Protein AF-Q6NXX8-F1 (afdb_monomer)

InterPro domains:
  IPR039102 Protein FAM13 [PTHR15904] (13-119)
  IPR059029 FAM13A-like domain [PF26116] (46-113)

Organism: Mus musculus (NCBI:txid10090)

Sequence (119 aa):
PVSRLPVGDHLIYSETEPVRTLLPDEKKEGKQPALPMSNLHEATMPVLFDHLRETRADKKRLRKALREFEEQFFKQTGRSPQKEDRMPMADEYCEYKHIKAKLRLLGVLISKQDVAKTI

Mean predicted aligned error: 13.94 Å

Foldseek 3Di:
DDDDDDDDDDDPPPDPDDDPPPDPPPPPPPPPPLPDLVCLLVDDLVVLVVNLVVLVVLLVVLVVVVVVLQVVCCVVPVDGDDPVSCVVVVVSVVVNVVSVVSNVSSVVSNVVVVVVVVD

Radius of gyration: 28.87 Å; Cα contacts (8 Å, |Δi|>4): 44; chains: 1; bounding box: 95×55×54 Å

pLDDT: mean 79.62, std 22.55, range [35.62, 98.62]

Nearest PDB structures (foldseek):
  8i4w-assembly1_B  TM=4.527E-01  e=1.094E+00  Saccharomyces cerevisiae S288C
  6ql5-assembly1_M  TM=5.347E-01  e=3.172E+00  Saccharomyces cerevisiae

Solvent-accessible surface area (backbone atoms only — not comparable to full-atom values): 7658 Å² total; per-residue (Å²): 137,90,87,87,88,84,90,82,88,78,89,80,83,84,74,88,76,76,86,76,79,75,70,78,78,79,75,73,72,79,73,68,83,75,79,54,78,87,56,55,84,77,51,53,72,69,57,47,52,51,50,49,54,50,50,51,51,50,48,52,50,40,53,48,54,55,49,52,49,47,50,54,46,26,75,74,67,78,43,79,76,50,80,78,68,38,58,92,46,44,64,54,56,51,47,47,54,50,42,55,51,51,53,52,51,46,52,51,54,52,56,53,55,56,54,68,72,77,110

Structure (mmCIF, N/CA/C/O backbone):
data_AF-Q6NXX8-F1
#
_entry.id   AF-Q6NXX8-F1
#
loop_
_atom_site.group_PDB
_atom_site.id
_atom_site.type_symbol
_atom_site.label_atom_id
_atom_site.label_alt_id
_atom_site.label_comp_id
_atom_site.label_asym_id
_atom_site.label_entity_id
_atom_site.label_seq_id
_atom_site.pdbx_PDB_ins_code
_atom_site.Cartn_x
_atom_site.Cartn_y
_atom_site.Cartn_z
_atom_site.occupancy
_atom_site.B_iso_or_equiv
_atom_site.auth_seq_id
_atom_site.auth_comp_id
_atom_site.auth_asym_id
_atom_site.auth_atom_id
_atom_site.pdbx_PDB_model_num
ATOM 1 N N . PRO A 1 1 ? -67.671 37.998 32.533 1.00 41.38 1 PRO A N 1
ATOM 2 C CA . PRO A 1 1 ? -67.513 39.401 32.075 1.00 41.38 1 PRO A CA 1
ATOM 3 C C . PRO A 1 1 ? -66.030 39.810 32.040 1.00 41.38 1 PRO A C 1
ATOM 5 O O . PRO A 1 1 ? -65.400 39.951 33.075 1.00 41.38 1 PRO A O 1
ATOM 8 N N . VAL A 1 2 ? -65.509 39.846 30.811 1.00 39.66 2 VAL A N 1
ATOM 9 C CA . VAL A 1 2 ? -64.369 40.578 30.215 1.00 39.66 2 VAL A CA 1
ATOM 10 C C . VAL A 1 2 ? -63.471 41.451 31.112 1.00 39.66 2 VAL A C 1
ATOM 12 O O . VAL A 1 2 ? -63.989 42.312 31.815 1.00 39.66 2 VAL A O 1
ATOM 15 N N . SER A 1 3 ? -62.140 41.305 30.945 1.00 44.38 3 SER A N 1
ATOM 16 C CA . SER A 1 3 ? -61.082 42.353 30.770 1.00 44.38 3 SER A CA 1
ATOM 17 C C . SER A 1 3 ? -59.694 41.658 30.747 1.00 44.38 3 SER A C 1
ATOM 19 O O . SER A 1 3 ? -59.313 41.088 31.757 1.00 44.38 3 SER A O 1
ATOM 21 N N . ARG A 1 4 ? -59.028 41.339 29.620 1.00 42.62 4 ARG A N 1
ATOM 22 C CA . ARG A 1 4 ? -58.179 42.099 28.654 1.00 42.62 4 ARG A CA 1
ATOM 23 C C . ARG A 1 4 ? -56.913 42.839 29.189 1.00 42.62 4 ARG A C 1
ATOM 25 O O . ARG A 1 4 ? -57.035 43.983 29.596 1.00 42.62 4 ARG A O 1
ATOM 32 N N . LEU A 1 5 ? -55.747 42.188 28.940 1.00 43.94 5 LEU A N 1
ATOM 33 C CA . LEU A 1 5 ? -54.398 42.644 28.457 1.00 43.94 5 LEU A CA 1
ATOM 34 C C . LEU A 1 5 ? -53.467 43.481 29.381 1.00 43.94 5 LEU A C 1
ATOM 36 O O . LEU A 1 5 ? -54.001 44.202 30.217 1.00 43.94 5 LEU A O 1
ATOM 40 N N . PRO A 1 6 ? -52.103 43.380 29.288 1.00 50.22 6 PRO A N 1
ATOM 41 C CA . PRO A 1 6 ? -51.234 43.424 28.075 1.00 50.22 6 PRO A CA 1
ATOM 42 C C . PRO A 1 6 ? -50.196 42.275 27.933 1.00 50.22 6 PRO A C 1
ATOM 44 O O . PRO A 1 6 ? -49.788 41.669 28.913 1.00 50.22 6 PRO A O 1
ATOM 47 N N . VAL A 1 7 ? -49.930 41.764 26.719 1.00 50.50 7 VAL A N 1
ATOM 48 C CA . VAL A 1 7 ? -48.797 42.092 25.807 1.00 50.50 7 VAL A CA 1
ATOM 49 C C . VAL A 1 7 ? -47.425 42.081 26.498 1.00 50.50 7 VAL A C 1
ATOM 51 O O . VAL A 1 7 ? -47.113 42.982 27.268 1.00 50.50 7 VAL A O 1
ATOM 54 N N . GLY A 1 8 ? -46.615 41.067 26.172 1.00 41.62 8 GLY A N 1
ATOM 55 C CA . GLY A 1 8 ? -45.228 40.908 26.615 1.00 41.62 8 GLY A CA 1
ATOM 56 C C . GLY A 1 8 ? -44.570 39.683 25.970 1.00 41.62 8 GLY A C 1
ATOM 57 O O . GLY A 1 8 ? -44.634 38.587 26.512 1.00 41.62 8 GLY A O 1
ATOM 58 N N . ASP A 1 9 ? -44.041 39.897 24.768 1.00 43.78 9 ASP A N 1
ATOM 59 C CA . ASP A 1 9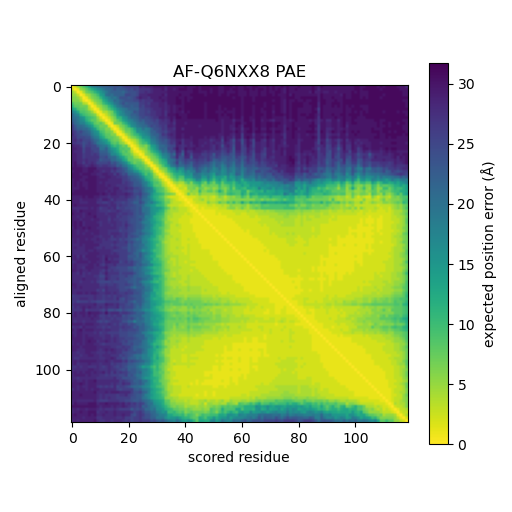 ? -42.857 39.295 24.145 1.00 43.78 9 ASP A CA 1
ATOM 60 C C . ASP A 1 9 ? -42.511 37.819 24.414 1.00 43.78 9 ASP A C 1
ATOM 62 O O . ASP A 1 9 ? -41.869 37.466 25.400 1.00 43.78 9 ASP A O 1
ATOM 66 N N . HIS A 1 10 ? -42.740 36.975 23.405 1.00 51.88 10 HIS A N 1
ATOM 67 C CA . HIS A 1 10 ? -41.695 36.033 23.012 1.00 51.88 10 HIS A CA 1
ATOM 68 C C . HIS A 1 10 ? -41.764 35.756 21.509 1.00 51.88 10 HIS A C 1
ATOM 70 O O . HIS A 1 10 ? -42.771 35.297 20.973 1.00 51.88 10 HIS A O 1
ATOM 76 N N . LEU A 1 11 ? -40.665 36.090 20.838 1.00 45.91 11 LEU A N 1
ATOM 77 C CA . LEU A 1 11 ? -40.402 35.905 19.419 1.00 45.91 11 LEU A CA 1
ATOM 78 C C . LEU A 1 11 ? -40.657 34.450 18.998 1.00 45.91 11 LEU A C 1
ATOM 80 O O . LEU A 1 11 ? -39.878 33.557 19.329 1.00 45.91 11 LEU A O 1
ATOM 84 N N . ILE A 1 12 ? -41.726 34.215 18.238 1.00 40.66 12 ILE A N 1
ATOM 85 C CA . ILE A 1 12 ? -41.883 33.001 17.433 1.00 40.66 12 ILE A CA 1
ATOM 86 C C . ILE A 1 12 ? -41.216 33.311 16.092 1.00 40.66 12 ILE A C 1
ATOM 88 O O . ILE A 1 12 ? -41.834 33.838 15.170 1.00 40.66 12 ILE A O 1
ATOM 92 N N . TYR A 1 13 ? -39.916 33.038 16.011 1.00 40.38 13 TYR A N 1
ATOM 93 C CA . TYR A 1 13 ? -39.220 32.947 14.734 1.00 40.38 13 TYR A CA 1
ATOM 94 C C . TYR A 1 13 ? -39.636 31.618 14.098 1.00 40.38 13 TYR A C 1
ATOM 96 O O . TYR A 1 13 ? -39.075 30.566 14.393 1.00 40.38 13 TYR A O 1
ATOM 104 N N . SER A 1 14 ? -40.696 31.635 13.294 1.00 46.16 14 SER A N 1
ATOM 105 C CA . SER A 1 14 ? -40.975 30.550 12.357 1.00 46.16 14 SER A CA 1
ATOM 106 C C . SER A 1 14 ? -40.367 30.922 11.016 1.00 46.16 14 SER A C 1
ATOM 108 O O . SER A 1 14 ? -41.055 31.442 10.147 1.00 46.16 14 SER A O 1
ATOM 110 N N . GLU A 1 15 ? -39.078 30.641 10.856 1.00 35.62 15 GLU A N 1
ATOM 111 C CA . GLU A 1 15 ? -38.497 30.481 9.529 1.00 35.62 15 GLU A CA 1
ATOM 112 C C . GLU A 1 15 ? -38.013 29.039 9.417 1.00 35.62 15 GLU A C 1
ATOM 114 O O . GLU A 1 15 ? -37.039 28.597 10.026 1.00 35.62 15 GLU A O 1
ATOM 119 N N . THR A 1 16 ? -38.834 28.267 8.718 1.00 50.69 16 THR A N 1
ATOM 120 C CA . THR A 1 16 ? -38.549 26.929 8.233 1.00 50.69 16 THR A CA 1
ATOM 121 C C . THR A 1 16 ? -37.366 26.998 7.276 1.00 50.69 16 THR A C 1
ATOM 123 O O . THR A 1 16 ? -37.557 27.217 6.083 1.00 50.69 16 THR A O 1
ATOM 126 N N . GLU A 1 17 ? -36.154 26.804 7.786 1.00 47.56 17 GLU A N 1
ATOM 127 C CA . GLU A 1 17 ? -34.991 26.638 6.921 1.00 47.56 17 GLU A CA 1
ATOM 128 C C . GLU A 1 17 ? -34.928 25.195 6.393 1.00 47.56 17 GLU A C 1
ATOM 130 O O . GLU A 1 17 ? -34.998 24.233 7.170 1.00 47.56 17 GLU A O 1
ATOM 135 N N . PRO A 1 18 ? -34.836 25.013 5.065 1.00 45.38 18 PRO A N 1
ATOM 136 C CA . PRO A 1 18 ? -34.889 23.710 4.438 1.00 45.38 18 PRO A CA 1
ATOM 137 C C . PRO A 1 18 ? -33.608 22.929 4.717 1.00 45.38 18 PRO A C 1
ATOM 139 O O . PRO A 1 18 ? -32.491 23.439 4.635 1.00 45.38 18 PRO A O 1
ATOM 142 N N . VAL A 1 19 ? -33.811 21.642 4.989 1.00 52.91 19 VAL A N 1
ATOM 143 C CA . VAL A 1 19 ? -32.815 20.571 4.995 1.00 52.91 19 VAL A CA 1
ATOM 144 C C . VAL A 1 19 ? -31.853 20.749 3.814 1.00 52.91 19 VAL A C 1
ATOM 146 O O . VAL A 1 19 ? -32.147 20.369 2.682 1.00 52.91 19 VAL A O 1
ATOM 149 N N . ARG A 1 20 ? -30.673 21.322 4.071 1.00 53.06 20 ARG A N 1
ATOM 150 C CA . ARG A 1 20 ? -29.534 21.216 3.161 1.00 53.06 20 ARG A CA 1
ATOM 151 C C . ARG A 1 20 ? -28.901 19.855 3.388 1.00 53.06 20 ARG A C 1
ATOM 153 O O . ARG A 1 20 ? -27.956 19.702 4.158 1.00 53.06 20 ARG A O 1
ATOM 160 N N . THR A 1 21 ? -29.439 18.863 2.688 1.00 45.88 21 THR A N 1
ATOM 161 C CA . THR A 1 21 ? -28.742 17.617 2.373 1.00 45.88 21 THR A CA 1
ATOM 162 C C . THR A 1 21 ? -27.513 17.994 1.545 1.00 45.88 21 THR A C 1
ATOM 164 O O . THR A 1 21 ? -27.558 18.051 0.318 1.00 45.88 21 THR A O 1
ATOM 167 N N . LEU A 1 22 ? -26.415 18.349 2.212 1.00 45.91 22 LEU A N 1
ATOM 168 C CA . LEU A 1 22 ? -25.121 18.489 1.561 1.00 45.91 22 LEU A CA 1
ATOM 169 C C . LEU A 1 22 ? -24.605 17.076 1.317 1.00 45.91 22 LEU A C 1
ATOM 171 O O . LEU A 1 22 ? -23.962 16.460 2.164 1.00 45.91 22 LEU A O 1
ATOM 175 N N . LEU A 1 23 ? -24.996 16.565 0.151 1.00 52.56 23 LEU A N 1
ATOM 176 C CA . LEU A 1 23 ? -24.384 15.444 -0.540 1.00 52.56 23 LEU A CA 1
ATOM 177 C C . LEU A 1 23 ? -22.859 15.522 -0.342 1.00 52.56 23 LEU A C 1
ATOM 179 O O . LEU A 1 23 ? -22.276 16.563 -0.665 1.00 52.56 23 LEU A O 1
ATOM 183 N N . PRO A 1 24 ? -22.200 14.485 0.198 1.00 44.72 24 PRO A N 1
ATOM 184 C CA . PRO A 1 24 ? -20.752 14.448 0.208 1.00 44.72 24 PRO A CA 1
ATOM 185 C C . PRO A 1 24 ? -20.291 14.492 -1.244 1.00 44.72 24 PRO A C 1
ATOM 187 O O . PRO A 1 24 ? -20.634 13.617 -2.038 1.00 44.72 24 PRO A O 1
ATOM 190 N N . ASP A 1 25 ? -19.568 15.558 -1.577 1.00 42.47 25 ASP A N 1
ATOM 191 C CA . ASP A 1 25 ? -18.782 15.699 -2.792 1.00 42.47 25 ASP A CA 1
ATOM 192 C C . ASP A 1 25 ? -17.955 14.422 -2.938 1.00 42.47 25 ASP A C 1
ATOM 194 O O . ASP A 1 25 ? -16.974 14.214 -2.217 1.00 42.47 25 ASP A O 1
ATOM 198 N N . GLU A 1 26 ? -18.394 13.524 -3.824 1.00 51.00 26 GLU A N 1
ATOM 199 C CA . GLU A 1 26 ? -17.568 12.433 -4.307 1.00 51.00 26 GLU A CA 1
ATOM 200 C C . GLU A 1 26 ? -16.410 13.078 -5.059 1.00 51.00 26 GLU A C 1
ATOM 202 O O . GLU A 1 26 ? -16.404 13.192 -6.288 1.00 51.00 26 GLU A O 1
ATOM 207 N N . LYS A 1 27 ? -15.389 13.492 -4.30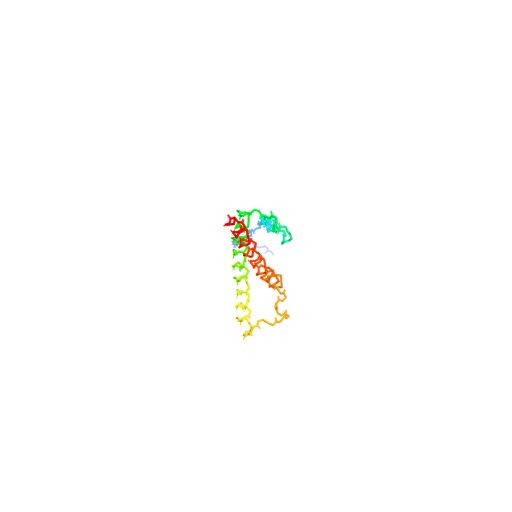5 1.00 42.81 27 LYS A N 1
ATOM 208 C CA . LYS A 1 27 ? -14.046 13.634 -4.829 1.00 42.81 27 LYS A CA 1
ATOM 209 C C . LYS A 1 27 ? -13.636 12.245 -5.264 1.00 42.81 27 LYS A C 1
ATOM 211 O O . LYS A 1 27 ? -13.031 11.483 -4.515 1.00 42.81 27 LYS A O 1
ATOM 216 N N . LYS A 1 28 ? -13.995 11.929 -6.508 1.00 45.06 28 LYS A N 1
ATOM 217 C CA . LYS A 1 28 ? -13.308 10.964 -7.346 1.00 45.06 28 LYS A CA 1
ATOM 218 C C . LYS A 1 28 ? -11.862 11.422 -7.394 1.00 45.06 28 LYS A C 1
ATOM 220 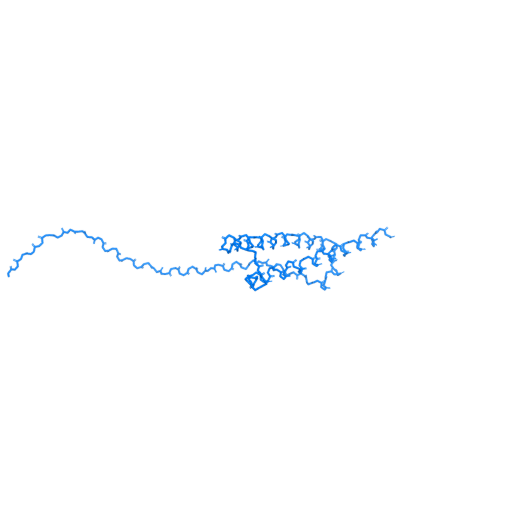O O . LYS A 1 28 ? -11.450 12.190 -8.258 1.00 45.06 28 LYS A O 1
ATOM 225 N N . GLU A 1 29 ? -11.118 10.988 -6.386 1.00 40.66 29 GLU A N 1
ATOM 226 C CA . GLU A 1 29 ? -9.676 10.956 -6.392 1.00 40.66 29 GLU A CA 1
ATOM 227 C C . GLU A 1 29 ? -9.326 10.208 -7.670 1.00 40.66 29 GLU A C 1
ATOM 229 O O . GLU A 1 29 ? -9.634 9.021 -7.815 1.00 40.66 29 GLU A O 1
ATOM 234 N N . GLY A 1 30 ? -8.830 10.956 -8.655 1.00 41.12 30 GLY A N 1
ATOM 235 C CA . GLY A 1 30 ? -8.380 10.429 -9.926 1.00 41.12 30 GLY A CA 1
ATOM 236 C C . GLY A 1 30 ? -7.217 9.493 -9.661 1.00 41.12 30 GLY A C 1
ATOM 237 O O . GLY A 1 30 ? -6.060 9.888 -9.779 1.00 41.12 30 GLY A O 1
ATOM 238 N N . LYS A 1 31 ? -7.530 8.254 -9.276 1.00 46.66 31 LYS A N 1
ATOM 239 C CA . LYS A 1 31 ? -6.621 7.126 -9.365 1.00 46.66 31 LYS A CA 1
ATOM 240 C C . LYS A 1 31 ? -6.309 7.010 -10.847 1.00 46.66 31 LYS A C 1
ATOM 242 O O . LYS A 1 31 ? -7.118 6.510 -11.627 1.00 46.66 31 LYS A O 1
ATOM 247 N N . GLN A 1 32 ? -5.158 7.556 -11.229 1.00 45.84 32 GLN A N 1
ATOM 248 C CA . GLN A 1 32 ? -4.501 7.225 -12.483 1.00 45.84 32 GLN A CA 1
ATOM 249 C C . GLN A 1 32 ? -4.589 5.700 -12.652 1.00 45.84 32 GLN A C 1
ATOM 251 O O . GLN A 1 32 ? -4.428 4.989 -11.653 1.00 45.84 32 GLN A O 1
ATOM 256 N N . PRO A 1 33 ? -4.898 5.176 -13.851 1.00 48.94 33 PRO A N 1
ATOM 257 C CA . PRO A 1 33 ? -4.997 3.740 -14.048 1.00 48.94 33 PRO A CA 1
ATOM 258 C C . PRO A 1 33 ? -3.673 3.102 -13.630 1.00 48.94 33 PRO A C 1
ATOM 260 O O . PRO A 1 33 ? -2.650 3.269 -14.294 1.00 48.94 33 PRO A O 1
ATOM 263 N N . ALA A 1 34 ? -3.674 2.414 -12.489 1.00 63.12 34 ALA A N 1
ATOM 264 C CA . ALA A 1 34 ? -2.498 1.716 -12.013 1.00 63.12 34 ALA A CA 1
ATOM 265 C C . ALA A 1 34 ? -2.182 0.630 -13.042 1.00 63.12 34 ALA A C 1
ATOM 267 O O . ALA A 1 34 ? -2.983 -0.290 -13.224 1.00 63.12 34 ALA A O 1
ATOM 268 N N . LEU A 1 35 ? -1.039 0.734 -13.730 1.00 67.38 35 LEU A N 1
ATOM 269 C CA . LEU A 1 35 ? -0.647 -0.306 -14.675 1.00 67.38 35 LEU A CA 1
ATOM 270 C C . LEU A 1 35 ? -0.571 -1.646 -13.921 1.00 67.38 35 LEU A C 1
ATOM 272 O O . LEU A 1 35 ? 0.066 -1.717 -12.856 1.00 67.38 35 LEU A O 1
ATOM 276 N N . PRO A 1 36 ? -1.228 -2.702 -14.432 1.00 78.50 36 PRO A N 1
ATOM 277 C CA . PRO A 1 36 ? -1.211 -4.009 -13.793 1.00 78.50 36 PRO A CA 1
ATOM 278 C C . PRO A 1 36 ? 0.216 -4.566 -13.776 1.00 78.50 36 PRO A C 1
ATOM 280 O O . PRO A 1 36 ? 1.022 -4.294 -14.668 1.00 78.50 36 PRO A O 1
ATOM 283 N N . MET A 1 37 ? 0.547 -5.374 -12.762 1.00 77.69 37 MET A N 1
ATOM 284 C CA . MET A 1 37 ? 1.907 -5.919 -12.605 1.00 77.69 37 MET A CA 1
ATOM 285 C C . MET A 1 37 ? 2.379 -6.713 -13.829 1.00 77.69 37 MET A C 1
ATOM 287 O O . MET A 1 37 ? 3.571 -6.706 -14.135 1.00 77.69 37 MET A O 1
ATOM 291 N N . SER A 1 38 ? 1.449 -7.360 -14.537 1.00 76.25 38 SER A N 1
ATOM 292 C CA . SER A 1 38 ? 1.709 -8.073 -15.786 1.00 76.25 38 SER A CA 1
ATOM 293 C C . SER A 1 38 ? 2.273 -7.175 -16.874 1.00 76.25 38 SER A C 1
ATOM 295 O O . SER A 1 38 ? 3.040 -7.668 -17.674 1.00 76.25 38 SER A O 1
ATOM 297 N N . ASN A 1 39 ? 1.967 -5.880 -16.901 1.00 85.56 39 ASN A N 1
ATOM 298 C CA . ASN A 1 39 ? 2.400 -4.966 -17.962 1.00 85.56 39 ASN A CA 1
ATOM 299 C C . ASN A 1 39 ? 3.671 -4.196 -17.587 1.00 85.56 39 ASN A C 1
ATOM 301 O O . ASN A 1 39 ? 4.227 -3.459 -18.395 1.00 85.56 39 ASN A O 1
ATOM 305 N N . LEU A 1 40 ? 4.170 -4.380 -16.363 1.00 87.06 40 LEU A N 1
ATOM 306 C CA . LEU A 1 40 ? 5.328 -3.642 -15.878 1.00 87.06 40 LEU A CA 1
ATOM 307 C C . LEU A 1 40 ? 6.634 -4.059 -16.570 1.00 87.06 40 LEU A C 1
ATOM 309 O O . LEU A 1 40 ? 7.552 -3.257 -16.671 1.00 87.06 40 LEU A O 1
ATOM 313 N N . HIS A 1 41 ? 6.724 -5.301 -17.050 1.00 86.69 41 HIS A N 1
ATOM 314 C CA . HIS A 1 41 ? 7.924 -5.811 -17.71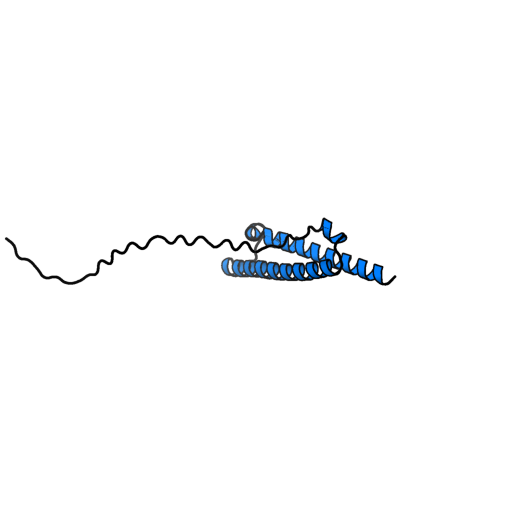8 1.00 86.69 41 HIS A CA 1
ATOM 315 C C . HIS A 1 41 ? 8.187 -5.177 -19.096 1.00 86.69 41 HIS A C 1
ATOM 317 O O . HIS A 1 41 ? 9.322 -5.214 -19.558 1.00 86.69 41 HIS A O 1
ATOM 323 N N . GLU A 1 42 ? 7.166 -4.584 -19.720 1.00 86.19 42 GLU A N 1
ATOM 324 C CA . GLU A 1 42 ? 7.261 -3.869 -21.002 1.00 86.19 42 GLU A CA 1
ATOM 325 C C . GLU A 1 42 ? 7.439 -2.352 -20.811 1.00 86.19 42 GLU A C 1
ATOM 327 O O . GLU A 1 42 ? 7.656 -1.616 -21.774 1.00 86.19 42 GLU A O 1
ATOM 332 N N . ALA A 1 43 ? 7.334 -1.859 -19.572 1.00 88.19 43 ALA A N 1
ATOM 333 C CA . ALA A 1 43 ? 7.422 -0.437 -19.279 1.00 88.19 43 ALA A CA 1
ATOM 334 C C . ALA A 1 43 ? 8.843 0.101 -19.507 1.00 88.19 43 ALA A C 1
ATOM 336 O O . ALA A 1 43 ? 9.844 -0.544 -19.196 1.00 88.19 43 ALA A O 1
ATOM 337 N N . THR A 1 44 ? 8.933 1.333 -20.007 1.00 89.56 44 THR A N 1
ATOM 338 C CA . THR A 1 44 ? 10.216 2.018 -20.200 1.00 89.56 44 THR A CA 1
ATOM 339 C C . THR A 1 44 ? 10.822 2.463 -18.865 1.00 89.56 44 THR A C 1
ATOM 341 O O . THR A 1 44 ? 10.119 2.644 -17.872 1.00 89.56 44 THR A O 1
ATOM 344 N N . MET A 1 45 ? 12.136 2.708 -18.832 1.00 91.81 45 MET A N 1
ATOM 345 C CA . MET A 1 45 ? 12.841 3.099 -17.598 1.00 91.81 45 MET A CA 1
ATOM 346 C C . MET A 1 45 ? 12.253 4.322 -16.875 1.00 91.81 45 MET A C 1
ATOM 348 O O . MET A 1 45 ? 12.060 4.232 -15.663 1.00 91.81 45 MET A O 1
ATOM 352 N N . PRO A 1 46 ? 11.925 5.445 -17.549 1.00 91.81 46 PRO A N 1
ATOM 353 C CA . PRO A 1 46 ? 11.282 6.574 -16.875 1.00 91.81 46 PRO A CA 1
ATOM 354 C C . PRO A 1 46 ? 9.953 6.175 -16.222 1.00 91.81 46 PRO A C 1
ATOM 356 O O . PRO A 1 46 ? 9.715 6.498 -15.060 1.00 91.81 46 PRO A O 1
ATOM 359 N N . VAL A 1 47 ? 9.145 5.375 -16.925 1.00 92.19 47 VAL A N 1
ATOM 360 C CA . VAL A 1 47 ? 7.857 4.877 -16.424 1.00 92.19 47 VAL A CA 1
ATOM 361 C C . VAL A 1 47 ? 8.056 3.958 -15.214 1.00 92.19 47 VAL A C 1
ATOM 363 O O . VAL A 1 47 ? 7.339 4.091 -14.222 1.00 92.19 47 VAL A O 1
ATOM 366 N N . LEU A 1 48 ? 9.066 3.079 -15.234 1.00 93.56 48 LEU A N 1
ATOM 367 C CA . LEU A 1 48 ? 9.434 2.241 -14.087 1.00 93.56 48 LEU A CA 1
ATOM 368 C C . LEU A 1 48 ? 9.820 3.084 -12.861 1.00 93.56 48 LEU A C 1
ATOM 370 O O . LEU A 1 48 ? 9.405 2.768 -11.743 1.00 93.56 48 LEU A O 1
ATOM 374 N N . PHE A 1 49 ? 10.575 4.171 -13.042 1.00 94.31 49 PHE A N 1
ATOM 375 C CA . PHE A 1 49 ? 10.930 5.074 -11.942 1.00 94.31 49 PHE A CA 1
ATOM 376 C C . PHE A 1 49 ? 9.732 5.860 -11.406 1.00 94.31 49 PHE A C 1
ATOM 378 O O . PHE A 1 49 ? 9.607 6.015 -10.187 1.00 94.31 49 PHE A O 1
ATOM 385 N N . ASP A 1 50 ? 8.833 6.314 -12.278 1.00 94.75 50 ASP A N 1
ATOM 386 C CA . ASP A 1 50 ? 7.590 6.962 -11.863 1.00 94.75 50 ASP A CA 1
ATOM 387 C C . ASP A 1 50 ? 6.726 6.008 -11.037 1.00 94.75 50 ASP A C 1
ATOM 389 O O . ASP A 1 50 ? 6.315 6.345 -9.924 1.00 94.75 50 ASP A O 1
ATOM 393 N N . HIS A 1 51 ? 6.560 4.771 -11.509 1.00 94.50 51 HIS A N 1
ATOM 394 C CA . HIS A 1 51 ? 5.839 3.729 -10.782 1.00 94.50 51 HIS A CA 1
ATOM 395 C C . HIS A 1 51 ? 6.511 3.389 -9.450 1.00 94.50 51 HIS A C 1
ATOM 397 O O . HIS A 1 51 ? 5.828 3.147 -8.455 1.00 94.50 51 HIS A O 1
ATOM 403 N N . LEU A 1 52 ? 7.845 3.391 -9.384 1.00 95.62 52 LEU A N 1
ATOM 404 C CA . LEU A 1 52 ? 8.590 3.211 -8.138 1.00 95.62 52 LEU A CA 1
ATOM 405 C C . LEU A 1 52 ? 8.334 4.346 -7.148 1.00 95.62 52 LEU A C 1
ATOM 407 O O . LEU A 1 52 ? 8.147 4.079 -5.957 1.00 95.62 52 LEU A O 1
ATOM 411 N N . ARG A 1 53 ? 8.311 5.597 -7.617 1.00 97.19 53 ARG A N 1
ATOM 412 C CA . ARG A 1 53 ? 8.015 6.769 -6.786 1.00 97.19 53 ARG A CA 1
ATOM 413 C C . ARG A 1 53 ? 6.589 6.709 -6.241 1.00 97.19 53 ARG A C 1
ATOM 415 O O . ARG A 1 53 ? 6.409 6.842 -5.031 1.0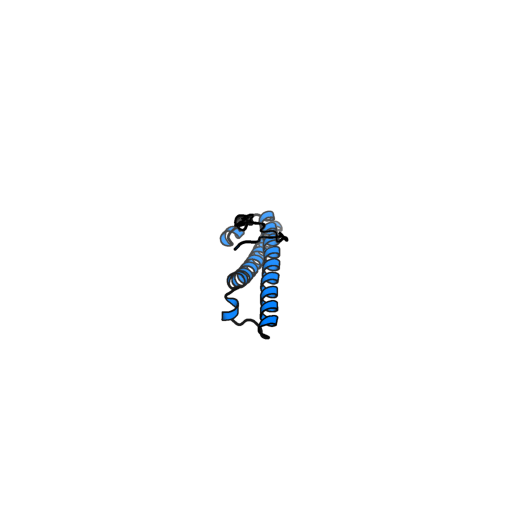0 97.19 53 ARG A O 1
ATOM 422 N N . GLU A 1 54 ? 5.613 6.440 -7.101 1.00 96.19 54 GLU A N 1
ATOM 423 C CA . GLU A 1 54 ? 4.200 6.306 -6.730 1.00 96.19 54 GLU A CA 1
ATOM 424 C C . GLU A 1 54 ? 3.988 5.151 -5.743 1.00 96.19 54 GLU A C 1
ATOM 426 O O . GLU A 1 54 ? 3.504 5.353 -4.632 1.00 96.19 54 GLU A O 1
ATOM 431 N N . THR A 1 55 ? 4.496 3.959 -6.065 1.00 96.25 55 THR A N 1
ATOM 432 C CA . THR A 1 55 ? 4.356 2.774 -5.205 1.00 96.25 55 THR A CA 1
ATOM 433 C C . THR A 1 55 ? 5.006 2.992 -3.823 1.00 96.25 55 THR A C 1
ATOM 435 O O . THR A 1 55 ? 4.530 2.478 -2.806 1.00 96.25 55 THR A O 1
ATOM 438 N N . ARG A 1 56 ? 6.091 3.780 -3.731 1.00 98.19 56 ARG A N 1
ATOM 439 C CA . ARG A 1 56 ? 6.688 4.187 -2.442 1.00 98.19 56 ARG A CA 1
ATOM 440 C C . ARG A 1 56 ? 5.780 5.139 -1.661 1.00 98.19 56 ARG A C 1
ATOM 442 O O . ARG A 1 56 ? 5.686 4.994 -0.438 1.00 98.19 56 ARG A O 1
ATOM 449 N N . ALA A 1 57 ? 5.138 6.090 -2.337 1.00 98.00 57 ALA A N 1
ATOM 450 C CA . ALA A 1 57 ? 4.189 7.012 -1.722 1.00 98.00 57 ALA A CA 1
ATOM 451 C C . ALA A 1 57 ? 2.960 6.262 -1.187 1.00 98.00 57 ALA A C 1
ATOM 453 O O . ALA A 1 57 ? 2.621 6.413 -0.011 1.00 98.00 57 ALA A O 1
ATOM 454 N N . ASP A 1 58 ? 2.383 5.356 -1.975 1.00 97.38 58 ASP A N 1
ATOM 455 C CA . ASP A 1 58 ? 1.253 4.537 -1.538 1.00 97.38 58 ASP A CA 1
ATOM 456 C C . ASP A 1 58 ? 1.612 3.618 -0.371 1.00 97.38 58 ASP A C 1
ATOM 458 O O . ASP A 1 58 ? 0.876 3.541 0.613 1.00 97.38 58 ASP A O 1
ATOM 462 N N . LYS A 1 59 ? 2.797 2.991 -0.393 1.00 98.19 59 LYS A N 1
ATOM 463 C CA . LYS A 1 59 ? 3.287 2.219 0.760 1.00 98.19 59 LYS A CA 1
ATOM 464 C C . LYS A 1 59 ? 3.327 3.060 2.035 1.00 98.19 59 LYS A C 1
ATOM 466 O O . LYS A 1 59 ? 3.037 2.550 3.120 1.00 98.19 59 LYS A O 1
ATOM 471 N N . LYS A 1 60 ? 3.750 4.323 1.927 1.00 98.56 60 LYS A N 1
ATOM 472 C CA . LYS A 1 60 ? 3.810 5.252 3.060 1.00 98.56 60 LYS A CA 1
ATOM 473 C C . LYS A 1 60 ? 2.401 5.606 3.544 1.00 98.56 60 LYS A C 1
ATOM 475 O O . LYS A 1 60 ? 2.181 5.580 4.753 1.00 98.56 60 LYS A O 1
ATOM 480 N N . ARG A 1 61 ? 1.465 5.868 2.624 1.00 98.44 61 ARG A N 1
ATOM 481 C CA . ARG A 1 61 ? 0.050 6.143 2.921 1.00 98.44 61 ARG A CA 1
ATOM 482 C C . ARG A 1 61 ? -0.613 4.971 3.647 1.00 98.44 61 ARG A C 1
ATOM 484 O O . ARG A 1 61 ? -1.102 5.162 4.755 1.00 98.44 61 ARG A O 1
ATOM 491 N N . LEU A 1 62 ? -0.517 3.757 3.102 1.00 98.38 62 LEU A N 1
ATOM 492 C CA . LEU A 1 62 ? -1.067 2.546 3.725 1.00 98.38 62 LEU A CA 1
ATOM 493 C C . LEU A 1 62 ? -0.458 2.274 5.098 1.00 98.38 62 LEU A C 1
ATOM 495 O O . LEU A 1 62 ? -1.170 1.970 6.046 1.00 98.38 62 LEU A O 1
ATOM 499 N N . ARG A 1 63 ? 0.863 2.438 5.249 1.00 98.50 63 ARG A N 1
ATOM 500 C CA . ARG A 1 63 ? 1.506 2.279 6.559 1.00 98.50 63 ARG A CA 1
ATOM 501 C C . ARG A 1 63 ? 0.950 3.254 7.593 1.00 98.50 63 ARG A C 1
ATOM 503 O O . ARG A 1 63 ? 0.842 2.875 8.753 1.00 98.50 63 ARG A O 1
ATOM 510 N N . LYS A 1 64 ? 0.665 4.499 7.200 1.00 98.62 64 LYS A N 1
ATOM 511 C CA . LYS A 1 64 ? 0.074 5.488 8.104 1.00 98.62 64 LYS A CA 1
ATOM 512 C C . LYS A 1 64 ? -1.340 5.063 8.503 1.00 98.62 64 LYS A C 1
ATOM 514 O O . LYS A 1 64 ? -1.597 4.982 9.694 1.00 98.62 64 LYS A O 1
ATOM 519 N N . ALA A 1 65 ? -2.185 4.720 7.530 1.00 98.00 65 ALA A N 1
ATOM 520 C CA . ALA A 1 65 ? -3.563 4.291 7.775 1.00 98.00 65 ALA A CA 1
ATOM 521 C C . ALA A 1 65 ? -3.636 3.065 8.702 1.00 98.00 65 ALA A C 1
ATOM 523 O O . ALA A 1 65 ? -4.336 3.086 9.708 1.00 98.00 65 ALA A O 1
ATOM 524 N N . LEU A 1 66 ? -2.834 2.030 8.426 1.00 98.31 66 LEU A N 1
ATOM 525 C CA . LEU A 1 66 ? -2.777 0.826 9.261 1.00 98.31 66 LEU A CA 1
ATOM 526 C C . LEU A 1 66 ? -2.299 1.124 10.689 1.00 98.31 66 LEU A C 1
ATOM 528 O O . LEU A 1 66 ? -2.852 0.586 11.641 1.00 98.31 66 LEU A O 1
ATOM 532 N N . ARG A 1 67 ? -1.299 2.000 10.853 1.00 98.25 67 ARG A N 1
ATOM 533 C CA . ARG A 1 67 ? -0.814 2.404 12.184 1.00 98.25 67 ARG A CA 1
ATOM 534 C C . ARG A 1 67 ? -1.849 3.196 12.965 1.00 98.25 67 ARG A C 1
ATOM 536 O O . ARG A 1 67 ? -1.992 2.972 14.157 1.00 98.25 67 ARG A O 1
ATOM 543 N N . GLU A 1 68 ? -2.537 4.116 12.301 1.00 98.44 68 GLU A N 1
ATOM 544 C CA . GLU A 1 68 ? -3.585 4.924 12.917 1.00 98.44 68 GLU A CA 1
ATOM 545 C C . GLU A 1 68 ? -4.735 4.041 13.406 1.00 98.44 68 GLU A C 1
ATOM 547 O O . GLU A 1 68 ? -5.156 4.169 14.553 1.00 98.44 68 GLU A O 1
ATOM 552 N N . PHE A 1 69 ? -5.155 3.071 12.591 1.00 98.25 69 PHE A N 1
ATOM 553 C CA . PHE A 1 69 ? -6.112 2.053 13.009 1.00 98.25 69 PHE A CA 1
ATOM 554 C C . PHE A 1 69 ? -5.615 1.245 14.216 1.00 98.25 69 PHE A C 1
ATOM 556 O O . PHE A 1 69 ? -6.321 1.145 15.215 1.00 98.25 69 PHE A O 1
ATOM 563 N N . GLU A 1 70 ? -4.402 0.684 14.153 1.00 97.50 70 GLU A N 1
ATOM 564 C CA . GLU A 1 70 ? -3.838 -0.127 15.242 1.00 97.50 70 GLU A CA 1
ATOM 565 C C . GLU A 1 70 ? -3.735 0.671 16.552 1.00 97.50 70 GLU A C 1
ATOM 567 O O . GLU A 1 70 ? -4.037 0.148 17.625 1.00 97.50 70 GLU A O 1
ATOM 572 N N . GLU A 1 71 ? -3.353 1.947 16.469 1.00 98.38 71 GLU A N 1
ATOM 573 C CA . GLU A 1 71 ? -3.251 2.849 17.613 1.00 98.38 71 GLU A CA 1
ATOM 574 C C . GLU A 1 71 ? -4.625 3.180 18.207 1.00 98.38 71 GLU A C 1
ATOM 576 O O . GLU A 1 71 ? -4.809 3.102 19.423 1.00 98.38 71 GLU A O 1
ATOM 581 N N . GLN A 1 72 ? -5.606 3.526 17.370 1.00 98.12 72 GLN A N 1
ATOM 582 C CA . GLN A 1 72 ? -6.975 3.797 17.814 1.00 98.12 72 GLN A CA 1
ATOM 583 C C . GLN A 1 72 ? -7.628 2.551 18.418 1.00 98.12 72 GLN A C 1
ATOM 585 O O . GLN A 1 72 ? -8.296 2.645 19.448 1.00 98.12 72 GLN A O 1
ATOM 590 N N . PHE A 1 73 ? -7.406 1.386 17.811 1.00 98.25 73 PHE A N 1
ATOM 591 C CA . PHE A 1 73 ? -7.896 0.113 18.319 1.00 98.25 73 PHE A CA 1
ATOM 592 C C . PHE A 1 73 ? -7.284 -0.208 19.683 1.00 98.25 73 PHE A C 1
ATOM 594 O O . PHE A 1 73 ? -8.001 -0.578 20.614 1.00 98.25 73 PHE A O 1
ATOM 601 N N . PHE A 1 74 ? -5.970 -0.018 19.835 1.00 97.88 74 PHE A N 1
ATOM 602 C CA . PHE A 1 74 ? -5.289 -0.231 21.108 1.00 97.88 74 PHE A CA 1
ATOM 603 C C . PHE A 1 74 ? -5.803 0.717 22.195 1.00 97.88 74 PHE A C 1
ATOM 605 O O . PHE A 1 74 ? -6.079 0.275 23.306 1.00 97.88 74 PHE A O 1
ATOM 612 N N . LYS A 1 75 ? -6.007 2.001 21.874 1.00 98.19 75 LYS A N 1
ATOM 613 C CA . LYS A 1 75 ? -6.569 2.993 22.807 1.00 98.19 75 LYS A CA 1
ATOM 614 C C . LYS A 1 75 ? -7.966 2.617 23.310 1.00 98.19 75 LYS A C 1
ATOM 616 O O . LYS A 1 75 ? -8.281 2.898 24.460 1.00 98.19 75 LYS A O 1
ATOM 621 N N . GLN A 1 76 ? -8.788 1.991 22.468 1.00 97.31 76 GLN A N 1
ATOM 622 C CA . GLN A 1 76 ? -10.163 1.612 22.814 1.00 97.31 76 GLN A CA 1
ATOM 623 C C . GLN A 1 76 ? -10.259 0.258 23.525 1.00 97.31 76 GLN A C 1
ATOM 625 O O . GLN A 1 76 ? -11.095 0.084 24.406 1.00 97.31 76 GLN A O 1
ATOM 630 N N . THR A 1 77 ? -9.427 -0.711 23.140 1.00 96.94 77 THR A N 1
ATOM 631 C CA . THR A 1 77 ? -9.563 -2.111 23.586 1.00 96.94 77 THR A CA 1
ATOM 632 C C . THR A 1 77 ? -8.483 -2.559 24.568 1.00 96.94 77 THR A C 1
ATOM 634 O O . THR A 1 77 ? -8.618 -3.615 25.182 1.00 96.94 77 THR A O 1
ATOM 637 N N . GLY A 1 78 ? -7.388 -1.804 24.692 1.00 97.81 78 GLY A N 1
ATOM 638 C CA . GLY A 1 78 ? -6.223 -2.160 25.505 1.00 97.81 78 GLY A CA 1
ATOM 639 C C . GLY A 1 78 ? -5.377 -3.312 24.948 1.00 97.81 78 GLY A C 1
ATOM 640 O O . GLY A 1 78 ? -4.459 -3.774 25.623 1.00 97.81 78 GLY A O 1
ATOM 641 N N . ARG A 1 79 ? -5.658 -3.800 23.731 1.00 97.94 79 ARG A N 1
ATOM 642 C CA . ARG A 1 79 ? -4.933 -4.906 23.081 1.00 97.94 79 ARG A CA 1
ATOM 643 C C . ARG A 1 79 ? -4.696 -4.634 21.598 1.00 97.94 79 ARG A C 1
ATOM 645 O O . ARG A 1 79 ? -5.293 -3.740 21.012 1.00 97.94 79 ARG A O 1
ATOM 652 N N . SER A 1 80 ? -3.825 -5.417 20.966 1.00 96.19 80 SER A N 1
ATOM 653 C CA . SER A 1 80 ? -3.609 -5.334 19.515 1.00 96.19 80 SER A CA 1
ATOM 654 C C . SER A 1 80 ? -4.755 -5.994 18.718 1.00 96.19 80 SER A C 1
ATOM 656 O O . SER A 1 80 ? -5.366 -6.947 19.223 1.00 96.19 80 SER A O 1
ATOM 658 N N . PRO A 1 81 ? -5.024 -5.555 17.467 1.00 96.62 81 PRO A N 1
ATOM 659 C CA . PRO A 1 81 ? -6.032 -6.175 16.603 1.00 96.62 81 PRO A CA 1
ATOM 660 C C . PRO A 1 81 ? -5.688 -7.626 16.233 1.00 96.62 81 PRO A C 1
ATOM 662 O O . PRO A 1 81 ? -4.609 -7.914 15.688 1.00 96.62 81 PRO A O 1
ATOM 665 N N . GLN A 1 82 ? -6.630 -8.538 16.475 1.00 96.31 82 GLN A N 1
ATOM 666 C CA . GLN A 1 82 ? -6.582 -9.922 16.004 1.00 96.31 82 GLN A CA 1
ATOM 667 C C . GLN A 1 82 ? -7.090 -10.028 14.562 1.00 96.31 82 GLN A C 1
ATOM 669 O O . GLN A 1 82 ? -7.453 -9.035 13.941 1.00 96.31 82 GLN A O 1
ATOM 674 N N . LYS A 1 83 ? -7.078 -11.240 13.997 1.00 94.75 83 LYS A N 1
ATOM 675 C CA . LYS A 1 83 ? -7.442 -11.477 12.595 1.00 94.75 83 LYS A CA 1
ATOM 676 C C . LYS A 1 83 ? -8.829 -10.924 12.249 1.00 94.75 83 LYS A C 1
ATOM 678 O O . LYS A 1 83 ? -8.943 -10.211 11.260 1.00 94.75 83 LYS A O 1
ATOM 683 N N . GLU A 1 84 ? -9.828 -11.207 13.080 1.00 94.56 84 GLU A N 1
ATOM 684 C CA . GLU A 1 84 ? -11.209 -10.778 12.830 1.00 94.56 84 GLU A CA 1
ATOM 685 C C . GLU A 1 84 ? -11.401 -9.274 13.061 1.00 94.56 84 GLU A C 1
ATOM 687 O O . GLU A 1 84 ? -12.147 -8.622 12.337 1.00 94.56 84 GLU A O 1
ATOM 692 N N . ASP A 1 85 ? -10.637 -8.686 13.989 1.00 96.19 85 ASP A N 1
ATOM 693 C CA . ASP A 1 85 ? -10.672 -7.242 14.249 1.00 96.19 85 ASP A CA 1
ATOM 694 C C . ASP A 1 85 ? -10.124 -6.418 13.075 1.00 96.19 85 ASP A C 1
ATOM 696 O O . ASP A 1 85 ? -10.370 -5.220 13.002 1.00 96.19 85 ASP A O 1
ATOM 700 N N . ARG A 1 86 ? -9.353 -7.030 12.163 1.00 95.50 86 ARG A N 1
ATOM 701 C CA . ARG A 1 86 ? -8.759 -6.351 10.997 1.00 95.50 86 ARG A CA 1
ATOM 702 C C . ARG A 1 86 ? -9.712 -6.231 9.819 1.00 95.50 86 ARG A C 1
ATOM 704 O O . ARG A 1 86 ? -9.335 -5.596 8.840 1.00 95.50 86 ARG A O 1
ATOM 711 N N . MET A 1 87 ? -10.913 -6.806 9.902 1.00 96.38 87 MET A N 1
ATOM 712 C CA . MET A 1 87 ? -11.932 -6.705 8.853 1.00 96.38 87 MET A CA 1
ATOM 713 C C . MET A 1 87 ? -12.162 -5.261 8.365 1.00 96.38 87 MET A C 1
ATOM 715 O O . MET A 1 87 ? -12.197 -5.070 7.152 1.00 96.38 87 MET A O 1
ATOM 719 N N . PRO A 1 88 ? -12.222 -4.231 9.241 1.00 95.88 88 PRO A N 1
ATOM 720 C CA . PRO A 1 88 ? -12.407 -2.843 8.810 1.00 95.88 88 PRO A CA 1
ATOM 721 C C . PRO A 1 88 ? -11.256 -2.279 7.966 1.00 95.88 88 PRO A C 1
ATOM 723 O O . PRO A 1 88 ? -11.451 -1.275 7.298 1.00 95.88 88 PRO A O 1
ATOM 726 N N . MET A 1 89 ? -10.074 -2.905 8.010 1.00 97.50 89 MET A N 1
ATOM 727 C CA . MET A 1 89 ? -8.867 -2.502 7.273 1.00 97.50 89 MET A CA 1
ATOM 728 C C . MET A 1 89 ? -8.377 -3.609 6.325 1.00 97.50 89 MET A C 1
ATOM 730 O O . MET A 1 89 ? -7.186 -3.683 5.996 1.00 97.50 89 MET A O 1
ATOM 734 N N . ALA A 1 90 ? -9.249 -4.562 5.973 1.00 96.25 90 ALA A N 1
ATOM 735 C CA . ALA A 1 90 ? -8.860 -5.759 5.232 1.00 96.25 90 ALA A CA 1
ATOM 736 C C . ALA A 1 90 ? -8.214 -5.397 3.889 1.00 96.25 90 ALA A C 1
ATOM 738 O O . ALA A 1 90 ? -7.163 -5.948 3.542 1.00 96.25 90 ALA A O 1
ATOM 739 N N . ASP A 1 91 ? -8.794 -4.423 3.190 1.00 96.94 91 ASP A N 1
ATOM 740 C CA . ASP A 1 91 ? -8.299 -3.935 1.910 1.00 96.94 91 ASP A CA 1
ATOM 741 C C . ASP A 1 91 ? -6.926 -3.278 2.070 1.00 96.94 91 ASP A C 1
ATOM 743 O O . ASP A 1 91 ? -5.989 -3.647 1.370 1.00 96.94 91 ASP A O 1
ATOM 747 N N . GLU A 1 92 ? -6.726 -2.399 3.051 1.00 98.00 92 GLU A N 1
ATOM 748 C CA . GLU A 1 92 ? -5.441 -1.742 3.300 1.00 98.00 92 GLU A CA 1
ATOM 749 C C . GLU A 1 92 ? -4.336 -2.741 3.659 1.00 98.00 92 GLU A C 1
ATOM 751 O O . GLU A 1 92 ? -3.189 -2.593 3.219 1.00 98.00 92 GLU A O 1
ATOM 756 N N . TYR A 1 93 ? -4.654 -3.773 4.447 1.00 97.62 93 TYR A N 1
ATOM 757 C CA . TYR A 1 93 ? -3.703 -4.840 4.754 1.00 97.62 93 TYR A CA 1
ATOM 758 C C . TYR A 1 93 ? -3.353 -5.657 3.504 1.00 97.62 93 TYR A C 1
ATOM 760 O O . TYR A 1 93 ? -2.172 -5.968 3.287 1.00 97.62 93 TYR A O 1
ATOM 768 N N . CYS A 1 94 ? -4.347 -6.002 2.683 1.00 96.88 94 CYS A N 1
ATOM 769 C CA . CYS A 1 94 ? -4.154 -6.708 1.417 1.00 96.88 94 CYS A CA 1
ATOM 770 C C . CYS A 1 94 ? -3.308 -5.879 0.443 1.00 96.88 94 CYS A C 1
ATOM 772 O O . CYS A 1 94 ? -2.276 -6.356 -0.047 1.00 96.88 94 CYS A O 1
ATOM 774 N N . GLU A 1 95 ? -3.662 -4.614 0.254 1.00 97.19 95 GLU A N 1
ATOM 775 C CA . GLU A 1 95 ? -2.953 -3.662 -0.592 1.00 97.19 95 GLU A CA 1
ATOM 776 C C . GLU A 1 95 ? -1.523 -3.430 -0.106 1.00 97.19 95 GLU A C 1
ATOM 778 O O . GLU A 1 95 ? -0.585 -3.426 -0.901 1.00 97.19 95 GLU A O 1
ATOM 783 N N . TYR A 1 96 ? -1.279 -3.344 1.206 1.00 98.06 96 TYR A N 1
ATOM 784 C CA . TYR A 1 96 ? 0.081 -3.163 1.719 1.00 98.06 96 TYR A CA 1
ATOM 785 C C . TYR A 1 96 ? 0.982 -4.355 1.370 1.00 98.06 96 TYR A C 1
ATOM 787 O O . TYR A 1 96 ? 2.170 -4.184 1.059 1.00 98.06 96 TYR A O 1
ATOM 795 N N . LYS A 1 97 ? 0.431 -5.577 1.378 1.00 97.69 97 LYS A N 1
ATOM 796 C CA . LYS A 1 97 ? 1.142 -6.777 0.912 1.00 97.69 97 LYS A CA 1
ATOM 797 C C . LYS A 1 97 ? 1.379 -6.724 -0.598 1.00 97.69 97 LYS A C 1
ATOM 799 O O . LYS A 1 97 ? 2.507 -6.990 -1.022 1.00 97.69 97 LYS A O 1
ATOM 804 N N . HIS A 1 98 ? 0.372 -6.337 -1.381 1.00 96.69 98 HIS A N 1
ATOM 805 C CA . HIS A 1 98 ? 0.484 -6.204 -2.834 1.00 96.69 98 HIS A CA 1
ATOM 806 C C . HIS A 1 98 ? 1.552 -5.171 -3.229 1.00 96.69 98 HIS A C 1
ATOM 808 O O . HIS A 1 98 ? 2.476 -5.468 -3.985 1.00 96.69 98 HIS A O 1
ATOM 814 N N . ILE A 1 99 ? 1.526 -3.992 -2.614 1.00 97.06 99 ILE A N 1
ATOM 815 C CA . ILE A 1 99 ? 2.494 -2.914 -2.832 1.00 97.06 99 ILE A CA 1
ATOM 816 C C . ILE A 1 99 ? 3.921 -3.332 -2.474 1.00 97.06 99 ILE A C 1
ATOM 818 O O . ILE A 1 99 ? 4.870 -2.986 -3.182 1.00 97.06 99 ILE A O 1
ATOM 822 N N . LYS A 1 100 ? 4.118 -4.114 -1.404 1.00 97.75 100 LYS A N 1
ATOM 823 C CA . LYS A 1 100 ? 5.445 -4.677 -1.103 1.00 97.75 100 LYS A CA 1
ATOM 824 C C . LYS A 1 100 ? 5.939 -5.595 -2.220 1.00 97.75 100 LYS A C 1
ATOM 826 O O . LYS A 1 100 ? 7.130 -5.551 -2.526 1.00 97.75 100 LYS A O 1
ATOM 831 N N . ALA A 1 101 ? 5.065 -6.408 -2.811 1.00 97.31 101 ALA A N 1
ATOM 832 C CA . ALA A 1 101 ? 5.422 -7.247 -3.952 1.00 97.31 101 ALA A CA 1
ATOM 833 C C . ALA A 1 101 ? 5.751 -6.393 -5.189 1.00 97.31 101 ALA A C 1
ATOM 835 O O . ALA A 1 101 ? 6.817 -6.582 -5.777 1.00 97.31 101 ALA A O 1
ATOM 836 N N . LYS A 1 102 ? 4.924 -5.385 -5.501 1.00 96.31 102 LYS A N 1
ATOM 837 C CA . LYS A 1 102 ? 5.148 -4.443 -6.611 1.00 96.31 102 LYS A CA 1
ATOM 838 C C . LYS A 1 102 ? 6.490 -3.715 -6.500 1.00 96.31 102 LYS A C 1
ATOM 840 O O . LYS A 1 102 ? 7.231 -3.658 -7.474 1.00 96.31 102 LYS A O 1
ATOM 845 N N . LEU A 1 103 ? 6.873 -3.243 -5.307 1.00 97.31 103 LEU A N 1
ATOM 846 C CA . LEU A 1 103 ? 8.191 -2.622 -5.087 1.00 97.31 103 LEU A CA 1
ATOM 847 C C . LEU A 1 103 ? 9.357 -3.564 -5.380 1.00 97.31 103 LEU A C 1
ATOM 849 O O . LEU A 1 103 ? 10.367 -3.129 -5.930 1.00 97.31 103 LEU A O 1
ATOM 853 N N . ARG A 1 104 ? 9.242 -4.838 -4.986 1.00 97.00 104 ARG A N 1
ATOM 854 C CA . ARG A 1 104 ? 10.283 -5.830 -5.279 1.00 97.00 104 ARG A CA 1
ATOM 855 C C . ARG A 1 104 ? 10.394 -6.062 -6.781 1.00 97.00 104 ARG A C 1
ATOM 857 O O . ARG A 1 104 ? 11.506 -6.072 -7.293 1.00 97.00 104 ARG A O 1
ATOM 864 N N . LEU A 1 105 ? 9.261 -6.202 -7.470 1.00 96.00 105 LEU A N 1
ATOM 865 C CA . LEU A 1 105 ? 9.226 -6.379 -8.921 1.00 96.00 105 LEU A CA 1
ATOM 866 C C . LEU A 1 105 ? 9.855 -5.184 -9.652 1.00 96.00 105 LEU A C 1
ATOM 868 O O . LEU A 1 105 ? 10.745 -5.383 -10.471 1.00 96.00 105 LEU A O 1
ATOM 872 N N . LEU A 1 106 ? 9.460 -3.957 -9.301 1.00 95.75 106 LEU A N 1
ATOM 873 C CA . LEU A 1 106 ? 10.034 -2.722 -9.849 1.00 95.75 106 LEU A CA 1
ATOM 874 C C . LEU A 1 106 ? 11.553 -2.667 -9.669 1.00 95.75 106 LEU A C 1
ATOM 876 O O . LEU A 1 106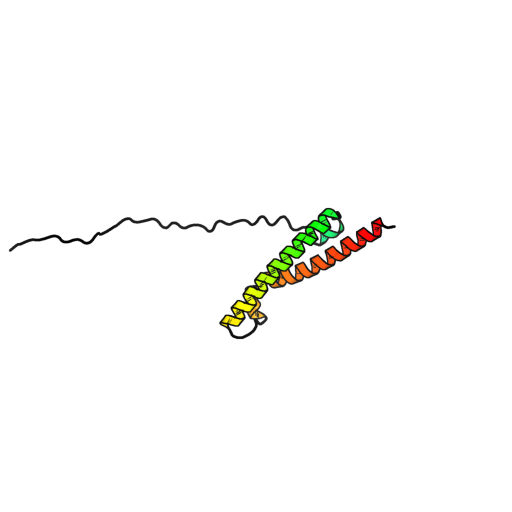 ? 12.271 -2.381 -10.621 1.00 95.75 106 LEU A O 1
ATOM 880 N N . GLY A 1 107 ? 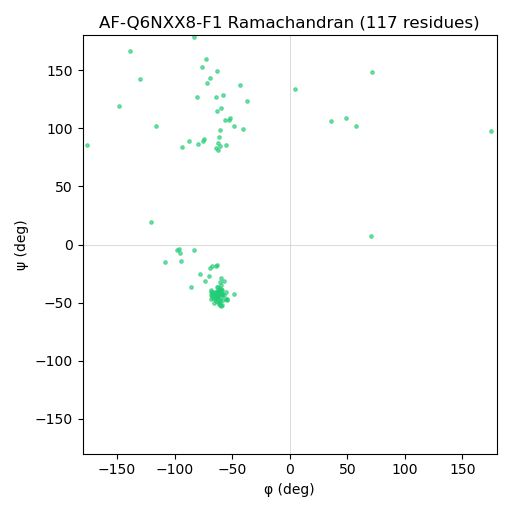12.047 -2.986 -8.467 1.00 95.19 107 GLY A N 1
ATOM 881 C CA . GLY A 1 107 ? 13.485 -3.030 -8.201 1.00 95.19 107 GLY A CA 1
ATOM 882 C C . GLY A 1 107 ? 14.215 -4.028 -9.101 1.00 95.19 107 GLY A C 1
ATOM 883 O O . GLY A 1 107 ? 15.243 -3.691 -9.674 1.00 95.19 107 GLY A O 1
ATOM 884 N N . VAL A 1 108 ? 13.653 -5.227 -9.282 1.00 96.25 108 VAL A N 1
ATOM 885 C CA . VAL A 1 108 ? 14.235 -6.253 -10.162 1.00 96.25 108 VAL A CA 1
ATOM 886 C C . VAL A 1 108 ? 14.252 -5.805 -11.625 1.00 96.25 108 VAL A C 1
ATOM 888 O O . VAL A 1 108 ? 15.259 -6.007 -12.297 1.00 96.25 108 VAL A O 1
ATOM 891 N N . LEU A 1 109 ? 13.165 -5.217 -12.131 1.00 94.31 109 LEU A N 1
ATOM 892 C CA . LEU A 1 109 ? 13.071 -4.780 -13.530 1.00 94.31 109 LEU A CA 1
ATOM 893 C C . LEU A 1 109 ? 14.062 -3.658 -13.849 1.00 94.31 109 LEU A C 1
ATOM 895 O O . LEU A 1 109 ? 14.762 -3.738 -14.855 1.00 94.31 109 LEU A O 1
ATOM 899 N N . ILE A 1 110 ? 14.180 -2.678 -12.951 1.00 93.62 110 ILE A N 1
ATOM 900 C CA . ILE A 1 110 ? 15.150 -1.584 -13.072 1.00 93.62 110 ILE A CA 1
ATOM 901 C C . ILE A 1 110 ? 16.575 -2.149 -13.100 1.00 93.62 110 ILE A C 1
ATOM 903 O O . ILE A 1 110 ? 17.306 -1.908 -14.056 1.00 93.62 110 ILE A O 1
ATOM 907 N N . SER A 1 111 ? 16.943 -2.996 -12.129 1.00 93.25 111 SER A N 1
ATOM 908 C CA . SER A 1 111 ? 18.283 -3.597 -12.091 1.00 93.25 111 SER A CA 1
ATOM 909 C C . SER A 1 111 ? 18.605 -4.426 -13.337 1.00 93.25 111 SER A C 1
ATOM 911 O O . SER A 1 111 ? 19.729 -4.378 -13.828 1.00 93.25 111 SER A O 1
ATOM 913 N N . LYS A 1 112 ? 17.634 -5.174 -13.878 1.00 91.44 112 LYS A N 1
ATOM 914 C CA . LYS A 1 112 ? 17.827 -5.947 -15.115 1.00 91.44 112 LYS A CA 1
ATOM 915 C C . LYS A 1 112 ? 18.119 -5.049 -16.315 1.00 91.44 112 LYS A C 1
ATOM 917 O O . LYS A 1 112 ? 18.987 -5.377 -17.121 1.00 91.44 112 LYS A O 1
ATOM 922 N N . GLN A 1 113 ? 17.402 -3.937 -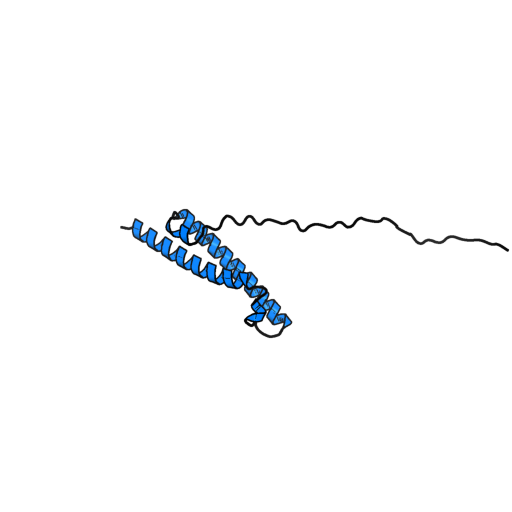16.444 1.00 87.25 113 GLN A N 1
ATOM 923 C CA . GLN A 1 113 ? 17.558 -3.049 -17.589 1.00 87.25 113 GLN A CA 1
ATOM 924 C C . GLN A 1 113 ? 18.797 -2.148 -17.489 1.00 87.25 113 GLN A C 1
ATOM 926 O O . GLN A 1 113 ? 19.351 -1.779 -18.522 1.00 87.25 113 GLN A O 1
ATOM 931 N N . ASP A 1 114 ? 19.279 -1.850 -16.281 1.00 82.88 114 ASP A N 1
ATOM 932 C CA . ASP A 1 114 ? 20.563 -1.166 -16.078 1.00 82.88 114 ASP A CA 1
ATOM 933 C C . ASP A 1 114 ? 21.753 -2.049 -16.496 1.00 82.88 114 ASP A C 1
ATOM 935 O O . ASP A 1 114 ? 22.674 -1.584 -17.172 1.00 82.88 114 ASP A O 1
ATOM 939 N N . VAL A 1 115 ? 21.705 -3.348 -16.174 1.00 82.75 115 VAL A N 1
ATOM 940 C CA . VAL A 1 115 ? 22.717 -4.322 -16.621 1.00 82.75 115 VAL A CA 1
ATOM 941 C C . VAL A 1 115 ? 22.717 -4.455 -18.145 1.00 82.75 115 VAL A C 1
ATOM 943 O O . VAL A 1 115 ? 23.779 -4.410 -18.755 1.00 82.75 115 VAL A O 1
ATOM 946 N N . ALA A 1 116 ? 21.541 -4.543 -18.775 1.00 76.62 116 ALA A N 1
ATOM 947 C CA . ALA A 1 116 ? 21.417 -4.692 -20.229 1.00 76.62 116 ALA A CA 1
ATOM 948 C C . ALA A 1 116 ? 21.960 -3.502 -21.047 1.00 76.62 116 ALA A C 1
ATOM 950 O O . ALA A 1 116 ? 22.180 -3.651 -22.242 1.00 76.62 116 ALA A O 1
ATOM 951 N N . LYS A 1 117 ? 22.148 -2.327 -20.434 1.00 71.62 117 LYS A N 1
ATOM 952 C CA . LYS A 1 117 ? 22.694 -1.126 -21.095 1.00 71.62 117 LYS A CA 1
ATOM 953 C C . LYS A 1 117 ? 24.203 -0.958 -20.929 1.00 71.62 117 LYS A C 1
ATOM 955 O O . LYS A 1 117 ? 24.782 -0.093 -21.574 1.00 71.62 117 LYS A O 1
ATOM 960 N N . THR A 1 118 ? 24.802 -1.710 -20.008 1.00 66.62 118 THR A N 1
ATOM 961 C CA . THR A 1 118 ? 26.226 -1.604 -19.651 1.00 66.62 118 THR A CA 1
ATOM 962 C C . THR A 1 118 ? 27.075 -2.672 -20.362 1.00 66.62 118 THR A C 1
ATOM 964 O O . THR A 1 118 ? 28.296 -2.671 -20.233 1.00 66.62 118 THR A O 1
ATOM 967 N N . ILE A 1 119 ? 26.432 -3.578 -21.106 1.00 53.50 119 ILE A N 1
ATOM 968 C CA . ILE A 1 119 ? 27.037 -4.610 -21.964 1.00 53.50 119 ILE A CA 1
ATOM 969 C C . ILE A 1 119 ? 26.981 -4.117 -23.408 1.00 53.50 119 ILE A C 1
ATOM 971 O O . ILE A 1 119 ? 27.996 -4.2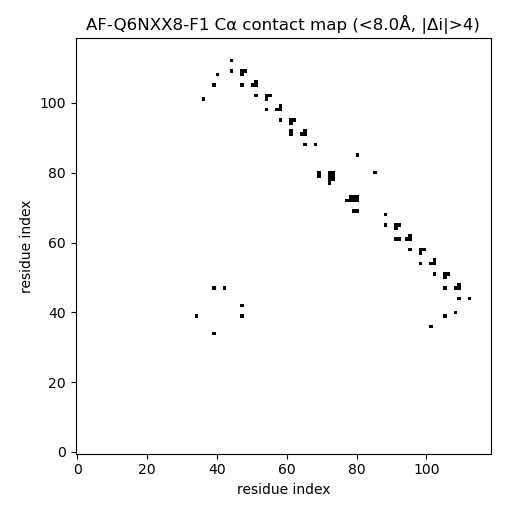81 -24.116 1.00 53.50 119 ILE A O 1
#

Secondary structure (DSSP, 8-state):
------------------------------------GGGGGG--HHHHHHHHHHHHHHHHHHHHHHHHHHHHHHHHHSS---TGGGGGGHHHHHHHHHHHHHHHHHHHHHHHHHHHTT-